Protein AF-A0A392S3N9-F1 (afdb_monomer_lite)

Structure (mmCIF, N/CA/C/O backbone):
data_AF-A0A392S3N9-F1
#
_entry.id   AF-A0A392S3N9-F1
#
loop_
_atom_site.group_PDB
_atom_site.id
_atom_site.type_symbol
_atom_site.label_atom_id
_atom_site.label_alt_id
_atom_site.label_comp_id
_atom_site.label_asym_id
_atom_site.label_entity_id
_atom_site.label_seq_id
_atom_site.pdbx_PDB_ins_code
_atom_site.Cartn_x
_atom_site.Cartn_y
_atom_site.Cartn_z
_atom_site.occupancy
_atom_site.B_iso_or_equiv
_atom_site.auth_seq_id
_atom_site.auth_comp_id
_atom_site.auth_asym_id
_atom_site.auth_atom_id
_atom_site.pdbx_PDB_model_num
ATOM 1 N N . SER A 1 1 ? -31.863 34.051 -0.425 1.00 58.84 1 SER A N 1
ATOM 2 C CA . SER A 1 1 ? -32.113 34.657 0.891 1.00 58.84 1 SER A CA 1
ATOM 3 C C . SER A 1 1 ? -33.252 33.914 1.541 1.00 58.84 1 SER A C 1
ATOM 5 O O . SER A 1 1 ? -34.318 33.857 0.941 1.00 58.84 1 SER A O 1
ATOM 7 N N . ASP A 1 2 ? -33.003 33.287 2.686 1.00 67.62 2 ASP A N 1
ATOM 8 C CA . ASP A 1 2 ? -34.047 32.641 3.481 1.00 67.62 2 ASP A CA 1
ATOM 9 C C . ASP A 1 2 ? -34.800 33.732 4.250 1.00 67.62 2 ASP A C 1
ATOM 11 O O . ASP A 1 2 ? -34.178 34.525 4.960 1.00 67.62 2 ASP A O 1
ATOM 15 N N . VAL A 1 3 ? -36.105 33.862 4.015 1.00 79.12 3 VAL A N 1
ATOM 16 C CA . VAL A 1 3 ? -36.933 34.880 4.672 1.00 79.12 3 VAL A CA 1
ATOM 17 C C . VAL A 1 3 ? -37.683 34.192 5.805 1.00 79.12 3 VAL A C 1
ATOM 19 O O . VAL A 1 3 ? -38.530 33.342 5.523 1.00 79.12 3 VAL A O 1
ATOM 22 N N . PRO A 1 4 ? -37.432 34.559 7.073 1.00 72.31 4 PRO A N 1
ATOM 23 C CA . PRO A 1 4 ? -38.157 33.981 8.193 1.00 72.31 4 PRO A CA 1
ATOM 24 C C . PRO A 1 4 ? -39.639 34.366 8.107 1.00 72.31 4 PRO A C 1
ATOM 26 O O . PRO A 1 4 ? -40.027 35.498 8.396 1.00 72.31 4 PRO A O 1
ATOM 29 N N . CYS A 1 5 ? -40.479 33.422 7.690 1.00 77.50 5 CYS A N 1
ATOM 30 C CA . CYS A 1 5 ? -41.926 33.592 7.641 1.00 77.50 5 CYS A CA 1
ATOM 31 C C . CYS A 1 5 ? -42.551 33.014 8.910 1.00 77.50 5 CYS A C 1
ATOM 33 O O . CYS A 1 5 ? -42.505 31.809 9.153 1.00 77.50 5 CYS A O 1
ATOM 35 N N . THR A 1 6 ? -43.170 33.872 9.719 1.00 79.44 6 THR A N 1
ATOM 36 C CA . THR A 1 6 ? -43.910 33.446 10.909 1.00 79.44 6 THR A CA 1
ATOM 37 C C . THR A 1 6 ? -45.356 33.122 10.544 1.00 79.44 6 THR A C 1
ATOM 39 O O . THR A 1 6 ? -46.025 33.844 9.798 1.00 79.44 6 THR A O 1
ATOM 42 N N . ARG A 1 7 ? -45.869 31.999 11.054 1.00 79.25 7 ARG A N 1
ATOM 43 C CA . ARG A 1 7 ? -47.257 31.598 10.808 1.00 79.25 7 ARG A CA 1
ATOM 44 C C . ARG A 1 7 ? -48.191 32.419 11.697 1.00 79.25 7 ARG A C 1
ATOM 46 O O . ARG A 1 7 ? -48.003 32.469 12.906 1.00 79.25 7 ARG A O 1
ATOM 53 N N . LYS A 1 8 ? -49.237 33.009 11.112 1.00 83.06 8 LYS A N 1
ATOM 54 C CA . LYS A 1 8 ? -50.208 33.852 11.841 1.00 83.06 8 LYS A CA 1
ATOM 55 C C . LYS A 1 8 ? -51.120 33.086 12.809 1.00 83.06 8 LYS A C 1
ATOM 57 O O . LYS A 1 8 ? -51.774 33.709 13.636 1.00 83.06 8 LYS A O 1
ATOM 62 N N . SER A 1 9 ? -51.185 31.759 12.710 1.00 83.31 9 SER A N 1
ATOM 63 C CA . SER A 1 9 ? -52.079 30.923 13.523 1.00 83.31 9 SER A CA 1
ATOM 64 C C . SER A 1 9 ? -51.286 29.919 14.378 1.00 83.31 9 SER A C 1
ATOM 66 O O . SER A 1 9 ? -50.206 29.494 13.949 1.00 83.31 9 SER A O 1
ATOM 68 N N . PRO A 1 10 ? -51.817 29.432 15.519 1.00 82.50 10 PRO A N 1
ATOM 69 C CA . PRO A 1 10 ? -51.187 28.390 16.351 1.00 82.50 10 PRO A CA 1
ATOM 70 C C . PRO A 1 10 ? -51.244 27.015 15.684 1.00 82.50 10 PRO A C 1
ATOM 72 O O . PRO A 1 10 ? -52.321 26.582 15.270 1.00 82.50 10 PRO A O 1
ATOM 75 N N . LEU A 1 11 ? -50.089 26.381 15.441 1.00 83.38 11 LEU A N 1
ATOM 76 C CA . LEU A 1 11 ? -50.040 25.044 14.831 1.00 83.38 11 LEU A CA 1
ATOM 77 C C . LEU A 1 11 ? -50.755 24.071 15.769 1.00 83.38 11 LEU A C 1
ATOM 79 O O . LEU A 1 11 ? -50.329 23.896 16.905 1.00 83.38 11 LEU A O 1
ATOM 83 N N . SER A 1 12 ? -51.848 23.476 15.301 1.00 82.25 12 SER A N 1
ATOM 84 C CA . SER A 1 12 ? -52.593 22.452 16.027 1.00 82.25 12 SER A CA 1
ATOM 85 C C . SER A 1 12 ? -52.456 21.129 15.289 1.00 82.25 12 SER A C 1
ATOM 87 O O . SER A 1 12 ? -52.649 21.081 14.073 1.00 82.25 12 SER A O 1
ATOM 89 N N . LEU A 1 13 ? -52.132 20.073 16.024 1.00 84.19 13 LEU A N 1
ATOM 90 C CA . LEU A 1 13 ? -52.120 18.708 15.512 1.00 84.19 13 LEU A CA 1
ATOM 91 C C . LEU A 1 13 ? -53.520 18.103 15.672 1.00 84.19 13 LEU A C 1
ATOM 93 O O . LEU A 1 13 ? -54.184 18.338 16.680 1.00 84.19 13 LEU A O 1
ATOM 97 N N . ASP A 1 14 ? -53.978 17.361 14.666 1.00 84.81 14 ASP A N 1
ATOM 98 C CA . ASP A 1 14 ? -55.232 16.605 14.736 1.00 84.81 14 ASP A CA 1
ATOM 99 C C . ASP A 1 14 ? -55.024 15.362 15.618 1.00 84.81 14 ASP A C 1
ATOM 101 O O . ASP A 1 14 ? -53.975 14.723 15.544 1.00 84.81 14 ASP A O 1
ATOM 105 N N . TYR A 1 15 ? -56.001 15.012 16.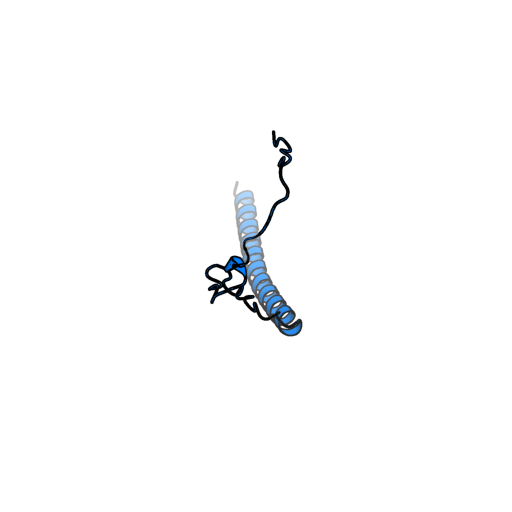457 1.00 81.69 15 TYR A N 1
ATOM 106 C CA . TYR A 1 15 ? -55.896 13.874 17.380 1.00 81.69 15 TYR A CA 1
ATOM 107 C C . TYR A 1 15 ? -55.756 12.533 16.645 1.00 81.69 15 TYR A C 1
ATOM 109 O O . TYR A 1 15 ? -55.124 11.618 17.165 1.00 81.69 15 TYR A O 1
ATOM 117 N N . ARG A 1 16 ? -56.235 12.447 15.395 1.00 79.06 16 ARG A N 1
ATOM 118 C CA . ARG A 1 16 ? -56.067 11.271 14.529 1.00 79.06 16 ARG A CA 1
ATOM 119 C C . ARG A 1 16 ? -54.609 10.980 14.172 1.00 79.06 16 ARG A C 1
ATOM 121 O O . ARG A 1 16 ? -54.311 9.898 13.691 1.00 79.06 16 ARG A O 1
ATOM 128 N N . LEU A 1 17 ? -53.691 11.921 14.404 1.00 73.81 17 LEU A N 1
ATOM 129 C CA . LEU A 1 17 ? -52.248 11.676 14.288 1.00 73.81 17 LEU A CA 1
ATOM 130 C C . LEU A 1 17 ? -51.688 10.804 15.418 1.00 73.81 17 LEU A C 1
ATOM 132 O O . LEU A 1 17 ? -50.538 10.389 15.336 1.00 73.81 17 LEU A O 1
ATOM 136 N N . PHE A 1 18 ? -52.461 10.584 16.481 1.00 76.19 18 PHE A N 1
ATOM 137 C CA . PHE A 1 18 ? -52.104 9.720 17.604 1.00 76.19 18 PHE A CA 1
ATOM 138 C C . PHE A 1 18 ? -52.974 8.456 17.657 1.00 76.19 18 PHE A C 1
ATOM 140 O O . PHE A 1 18 ? -52.776 7.611 18.529 1.00 76.19 18 PHE A O 1
ATOM 147 N N . GLU A 1 19 ? -53.942 8.332 16.747 1.00 79.25 19 GLU A N 1
ATOM 148 C CA . GLU A 1 19 ? -54.870 7.210 16.662 1.00 79.25 19 GLU A CA 1
ATOM 149 C C . GLU A 1 19 ? -54.599 6.425 15.371 1.00 79.25 19 GLU A C 1
ATOM 151 O O . GLU A 1 19 ? -54.793 6.930 14.267 1.00 79.25 19 GLU A O 1
ATOM 156 N N . GLY A 1 20 ? -54.175 5.167 15.504 1.00 69.75 20 GLY A N 1
ATOM 157 C CA . GLY A 1 20 ? -53.904 4.266 14.379 1.00 69.75 20 GLY A CA 1
ATOM 158 C C . GLY A 1 20 ? -52.471 3.727 14.353 1.00 69.75 20 GLY A C 1
ATOM 159 O O . GLY A 1 20 ? -51.581 4.214 15.045 1.00 69.75 20 G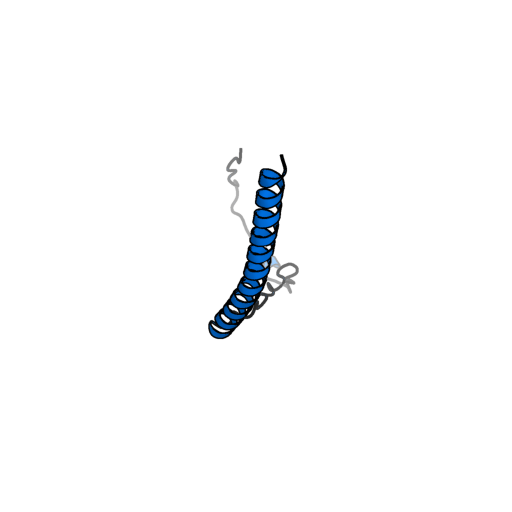LY A O 1
ATOM 160 N N . GLU A 1 21 ? -52.246 2.674 13.566 1.00 73.06 21 GLU A N 1
ATOM 161 C CA . GLU A 1 21 ? -50.915 2.103 13.341 1.00 73.06 21 GLU A CA 1
ATOM 162 C C . GLU A 1 21 ? -50.164 2.964 12.318 1.00 73.06 21 GLU A C 1
ATOM 164 O O . GLU A 1 21 ? -50.348 2.842 11.107 1.00 73.06 21 GLU A O 1
ATOM 169 N N . HIS A 1 22 ? -49.344 3.893 12.808 1.00 68.94 22 HIS A N 1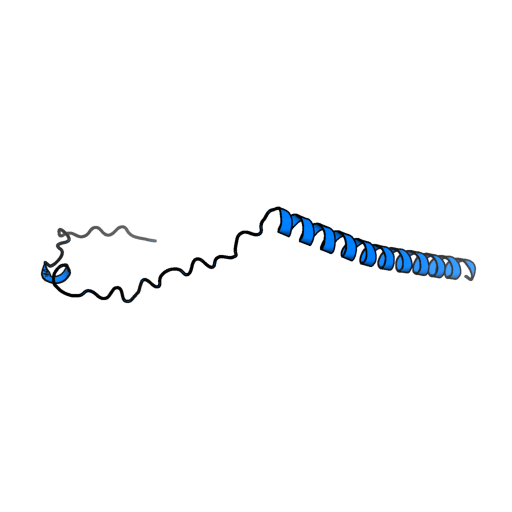
ATOM 170 C CA . HIS A 1 22 ? -48.462 4.690 11.964 1.00 68.94 22 HIS A CA 1
ATOM 171 C C . HIS A 1 22 ? -47.223 3.856 11.635 1.00 68.94 22 HIS A C 1
ATOM 173 O O . HIS A 1 22 ? -46.332 3.688 12.468 1.00 68.94 22 HIS A O 1
ATOM 179 N N . THR A 1 23 ? -47.160 3.301 10.426 1.00 66.06 23 THR A N 1
ATOM 180 C CA . THR A 1 23 ? -45.971 2.578 9.971 1.00 66.06 23 THR A CA 1
ATOM 181 C C . THR A 1 23 ? -44.782 3.535 9.935 1.00 66.06 23 THR A C 1
ATOM 183 O O . THR A 1 23 ? -44.836 4.584 9.291 1.00 66.06 23 THR A O 1
ATOM 186 N N . ALA A 1 24 ? -43.695 3.174 10.618 1.00 60.97 24 ALA A N 1
ATOM 187 C CA . ALA A 1 24 ? -42.414 3.873 10.555 1.00 60.97 24 ALA A CA 1
ATOM 188 C C . ALA A 1 24 ? -41.741 3.640 9.183 1.00 60.97 24 ALA A C 1
ATOM 190 O O . ALA A 1 24 ? -40.690 3.021 9.093 1.00 60.97 24 ALA A O 1
ATOM 191 N N . ASP A 1 25 ? -42.366 4.101 8.100 1.00 58.94 25 ASP A N 1
ATOM 192 C CA . ASP A 1 25 ? -42.055 3.713 6.711 1.00 58.94 25 ASP A CA 1
ATOM 193 C C . ASP A 1 25 ? -40.756 4.326 6.144 1.00 58.94 25 ASP A C 1
ATOM 195 O O . ASP A 1 25 ? -40.425 4.168 4.976 1.00 58.94 25 ASP A O 1
ATOM 199 N N . ILE A 1 26 ? -39.987 5.058 6.954 1.00 61.47 26 ILE A N 1
ATOM 200 C CA . ILE A 1 26 ? -38.805 5.795 6.469 1.00 61.47 26 ILE A CA 1
ATOM 201 C C . ILE A 1 26 ? -37.586 5.728 7.388 1.00 61.47 26 ILE A C 1
ATOM 203 O O . ILE A 1 26 ? -36.512 6.189 7.005 1.00 61.47 26 ILE A O 1
ATOM 207 N N . ALA A 1 27 ? -37.694 5.126 8.573 1.00 64.69 27 ALA A N 1
ATOM 208 C CA . ALA A 1 27 ? -36.534 4.926 9.434 1.00 64.69 27 ALA A CA 1
ATOM 209 C C . ALA A 1 27 ? -35.969 3.523 9.201 1.00 64.69 27 ALA A C 1
ATOM 211 O O . ALA A 1 27 ? -36.220 2.600 9.974 1.00 64.69 27 ALA A O 1
ATOM 212 N N . THR A 1 28 ? -35.183 3.353 8.135 1.00 65.94 28 THR A N 1
ATOM 213 C CA . THR A 1 28 ? -34.282 2.198 8.063 1.00 65.94 28 THR A CA 1
ATOM 214 C C . THR A 1 28 ? -33.400 2.226 9.313 1.00 65.94 28 THR A C 1
ATOM 216 O O . THR A 1 28 ? -32.773 3.266 9.553 1.00 65.94 28 THR A O 1
ATOM 219 N N . PRO A 1 29 ? -33.317 1.148 10.118 1.00 63.66 29 PRO A N 1
ATOM 220 C CA . PRO A 1 29 ? -32.302 1.078 11.154 1.00 63.66 29 PRO A CA 1
ATOM 221 C C . PRO A 1 29 ? -30.969 1.271 10.444 1.00 63.66 29 PRO A C 1
ATOM 223 O O . PRO A 1 29 ? -30.640 0.523 9.522 1.00 63.66 29 PRO A O 1
ATOM 226 N N . SER A 1 30 ? -30.252 2.332 10.811 1.00 65.06 30 SER A N 1
ATOM 227 C CA . SER A 1 30 ? -28.892 2.531 10.340 1.00 65.06 30 SER A CA 1
ATOM 228 C C . SER A 1 30 ? -28.144 1.267 10.725 1.00 65.06 30 SER A C 1
ATOM 230 O O . SER A 1 30 ? -27.931 1.005 11.912 1.00 65.06 30 SER A O 1
ATOM 232 N N . VAL A 1 31 ? -27.837 0.429 9.733 1.00 61.25 31 VAL A N 1
ATOM 233 C CA . VAL A 1 31 ? -26.873 -0.647 9.893 1.00 61.25 31 VAL A CA 1
ATOM 234 C C . VAL A 1 31 ? -25.589 0.093 10.188 1.00 61.25 31 VAL A C 1
ATOM 236 O O . VAL A 1 31 ? -24.896 0.564 9.289 1.00 61.25 31 VAL A O 1
ATOM 239 N N . GLN A 1 32 ? -25.327 0.272 11.477 1.00 60.78 32 GLN A N 1
ATOM 240 C CA . GLN A 1 32 ? -24.037 0.663 11.978 1.00 60.78 32 GLN A CA 1
ATOM 241 C C . GLN A 1 32 ? -23.155 -0.500 11.563 1.00 60.78 32 GLN A C 1
ATOM 243 O O . GLN A 1 32 ? -23.116 -1.526 12.238 1.00 60.78 32 GLN A O 1
ATOM 248 N N . GLN A 1 33 ? -22.589 -0.396 10.355 1.00 62.31 33 GLN A N 1
ATOM 249 C CA . GLN A 1 33 ? -21.647 -1.364 9.848 1.00 62.31 33 GLN A CA 1
ATOM 250 C C . GLN A 1 33 ? -20.613 -1.449 10.948 1.00 62.31 33 GLN A C 1
ATOM 252 O O . GLN A 1 33 ? -19.879 -0.495 11.213 1.00 62.31 33 GLN A O 1
ATOM 257 N N . THR A 1 34 ? -20.620 -2.573 11.651 1.00 55.31 34 THR A N 1
ATOM 258 C CA . THR A 1 34 ? -19.523 -2.942 12.508 1.00 55.31 34 THR A CA 1
ATOM 259 C C . THR A 1 34 ? -18.403 -3.249 11.528 1.00 55.31 34 THR A C 1
ATOM 261 O O . THR A 1 34 ? -18.123 -4.405 11.223 1.00 55.31 34 THR A O 1
ATOM 264 N N . SER A 1 35 ? -17.770 -2.205 10.993 1.00 60.00 35 SER A N 1
ATOM 265 C CA . SER A 1 35 ? -16.333 -2.231 10.800 1.00 60.00 35 SER A CA 1
ATOM 266 C C . SER A 1 35 ? -15.816 -2.554 12.188 1.00 60.00 35 SER A C 1
ATOM 268 O O . SER A 1 35 ? -15.705 -1.669 13.035 1.00 60.00 35 SER A O 1
ATOM 270 N N . GLY A 1 36 ? -15.744 -3.856 12.485 1.00 63.94 36 GLY A N 1
ATOM 271 C CA . GLY A 1 36 ? -15.384 -4.358 13.794 1.00 63.94 36 GLY A CA 1
ATOM 272 C C . GLY A 1 36 ? -14.082 -3.670 14.124 1.00 63.94 36 GLY A C 1
ATOM 273 O O . GLY A 1 36 ? -13.138 -3.798 13.349 1.00 63.94 36 GLY A O 1
ATOM 274 N N . SER A 1 37 ? -14.093 -2.840 15.170 1.00 75.31 37 SER A N 1
ATOM 275 C CA . SER A 1 37 ? -12.929 -2.047 15.546 1.00 75.31 37 SER A CA 1
ATOM 276 C C . SER A 1 37 ? -11.744 -2.997 15.581 1.00 75.31 37 SER A C 1
ATOM 278 O O . SER A 1 37 ? -11.733 -3.910 16.411 1.00 75.31 37 SER A O 1
ATOM 280 N N . LEU A 1 38 ? -10.800 -2.826 14.649 1.00 81.50 38 LEU A N 1
ATOM 281 C CA . LEU A 1 38 ? -9.606 -3.655 14.622 1.00 81.50 38 LEU A CA 1
ATOM 282 C C . LEU A 1 38 ? -8.971 -3.535 15.998 1.00 81.50 38 LEU A C 1
ATOM 284 O O . LEU A 1 38 ? -8.825 -2.442 16.554 1.00 81.50 38 LEU A O 1
ATOM 288 N N . THR A 1 39 ? -8.666 -4.678 16.594 1.00 92.62 39 THR A N 1
ATOM 289 C CA . THR A 1 39 ? -7.937 -4.659 17.852 1.00 92.62 39 THR A CA 1
ATOM 290 C C . THR A 1 39 ? -6.563 -4.055 17.583 1.00 92.62 39 THR A C 1
ATOM 292 O O . THR A 1 39 ? -5.986 -4.251 16.514 1.00 92.62 39 THR A O 1
ATOM 295 N N . ILE A 1 40 ? -5.995 -3.364 18.572 1.00 94.94 40 ILE A N 1
ATOM 296 C CA . ILE A 1 40 ? -4.645 -2.785 18.461 1.00 94.94 40 ILE A CA 1
ATOM 297 C C . ILE A 1 40 ? -3.626 -3.845 18.000 1.00 94.94 40 ILE A C 1
ATOM 299 O O . ILE A 1 40 ? -2.735 -3.546 17.216 1.00 94.94 40 ILE A O 1
ATOM 303 N N . LYS A 1 41 ? -3.794 -5.108 18.421 1.00 96.31 41 LYS A N 1
ATOM 304 C CA . LYS A 1 41 ? -2.938 -6.227 17.998 1.00 96.31 41 LYS A CA 1
ATOM 305 C C . LYS A 1 41 ? -3.019 -6.516 16.497 1.00 96.31 41 LYS A C 1
ATOM 307 O O . LYS A 1 41 ? -1.990 -6.779 15.891 1.00 96.31 41 LYS A O 1
ATOM 312 N N . GLN A 1 42 ? -4.217 -6.474 15.913 1.00 95.38 42 GLN A N 1
ATOM 313 C CA . GLN A 1 42 ? -4.402 -6.661 14.470 1.00 95.38 42 GLN A CA 1
ATOM 314 C C . GLN A 1 42 ? -3.774 -5.507 13.693 1.00 95.38 42 GLN A C 1
ATOM 316 O O . GLN A 1 42 ? -3.036 -5.751 12.749 1.00 95.38 42 GLN A O 1
ATOM 321 N N . MET A 1 43 ? -3.975 -4.270 14.159 1.00 96.81 43 MET A N 1
ATOM 322 C CA . MET A 1 43 ? -3.356 -3.099 13.536 1.00 96.81 43 MET A CA 1
ATOM 323 C C . MET A 1 43 ? -1.825 -3.181 13.555 1.00 96.81 43 MET A C 1
ATOM 325 O O . MET A 1 43 ? -1.189 -2.864 12.560 1.00 96.81 43 MET A O 1
ATOM 329 N N . ILE A 1 44 ? -1.226 -3.623 14.666 1.00 97.31 44 ILE A N 1
ATOM 330 C CA . ILE A 1 44 ? 0.231 -3.803 14.754 1.00 97.31 44 ILE A CA 1
ATOM 331 C C . ILE A 1 44 ? 0.705 -4.860 13.754 1.00 97.31 44 ILE A C 1
ATOM 333 O O . ILE A 1 44 ? 1.624 -4.582 12.994 1.00 97.31 44 ILE A O 1
ATOM 337 N N . ALA A 1 45 ? 0.063 -6.031 13.715 1.00 97.56 45 ALA A N 1
ATOM 338 C CA . ALA A 1 45 ? 0.462 -7.110 12.812 1.00 97.56 45 ALA A CA 1
ATOM 339 C C . ALA A 1 45 ? 0.368 -6.700 11.332 1.00 97.56 45 ALA A C 1
ATOM 341 O O . ALA A 1 45 ? 1.280 -6.974 10.558 1.00 97.56 45 ALA A O 1
ATOM 342 N N . GLU A 1 46 ? -0.704 -6.001 10.944 1.00 96.94 46 GLU A N 1
ATOM 343 C CA . GLU A 1 46 ? -0.858 -5.477 9.582 1.00 96.94 46 GLU A CA 1
ATOM 344 C C . GLU A 1 46 ? 0.231 -4.449 9.241 1.00 96.94 46 GLU A C 1
ATOM 346 O O . GLU A 1 46 ? 0.796 -4.482 8.150 1.00 96.94 46 GLU A O 1
ATOM 351 N N . LEU A 1 47 ? 0.569 -3.553 10.174 1.00 98.12 47 LEU A N 1
ATOM 352 C CA . LEU A 1 47 ? 1.627 -2.563 9.959 1.00 98.12 47 LEU A CA 1
ATOM 353 C C . LEU A 1 47 ? 3.024 -3.195 9.889 1.00 98.12 47 LEU A C 1
ATOM 355 O O . LEU A 1 47 ? 3.856 -2.726 9.113 1.00 98.12 47 LEU A O 1
ATOM 359 N N . GLU A 1 48 ? 3.294 -4.245 10.667 1.00 98.44 48 GLU A N 1
ATOM 360 C CA . GLU A 1 48 ? 4.547 -5.008 10.591 1.00 98.44 48 GLU A CA 1
ATOM 361 C C . GLU A 1 48 ? 4.701 -5.706 9.233 1.00 98.44 48 GLU A C 1
ATOM 363 O O . GLU A 1 48 ? 5.769 -5.617 8.624 1.00 98.44 48 GLU A O 1
ATOM 368 N N . ASP A 1 49 ? 3.634 -6.332 8.729 1.00 98.25 49 ASP A N 1
ATOM 369 C CA . ASP A 1 49 ? 3.618 -6.996 7.420 1.00 98.25 49 ASP A CA 1
ATOM 370 C C . ASP A 1 49 ? 3.865 -6.002 6.274 1.00 98.25 49 ASP A C 1
ATOM 372 O O . ASP 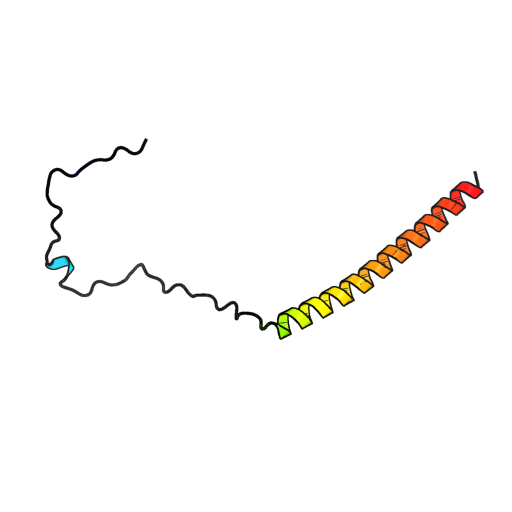A 1 49 ? 4.777 -6.179 5.462 1.00 98.25 49 ASP A O 1
ATOM 376 N N . VAL A 1 50 ? 3.135 -4.880 6.272 1.00 98.06 50 VAL A N 1
ATOM 377 C CA . VAL A 1 50 ? 3.321 -3.806 5.283 1.00 98.06 50 VAL A CA 1
ATOM 378 C C . VAL A 1 50 ? 4.732 -3.217 5.357 1.00 98.06 50 VAL A C 1
ATOM 380 O O . VAL A 1 50 ? 5.342 -2.942 4.324 1.00 98.06 50 VAL A O 1
ATOM 383 N N . SER A 1 51 ? 5.281 -3.035 6.560 1.00 98.50 51 SER A N 1
ATOM 384 C CA . SER A 1 51 ? 6.650 -2.543 6.746 1.00 98.50 51 SER A CA 1
ATOM 385 C C . SER A 1 51 ? 7.687 -3.482 6.117 1.00 98.50 51 SER A C 1
ATOM 387 O O . SER A 1 51 ? 8.592 -3.023 5.414 1.00 98.50 51 SER A O 1
ATOM 389 N N . ALA A 1 52 ? 7.534 -4.797 6.302 1.00 98.31 52 ALA A N 1
ATOM 390 C CA . ALA A 1 52 ? 8.429 -5.795 5.719 1.00 98.31 52 ALA A CA 1
ATOM 391 C C . ALA A 1 52 ? 8.363 -5.811 4.181 1.00 98.31 52 ALA A C 1
ATOM 393 O O . ALA A 1 52 ? 9.402 -5.773 3.516 1.00 98.31 52 ALA A O 1
ATOM 394 N N . ASP A 1 53 ? 7.154 -5.799 3.616 1.00 98.31 53 ASP A N 1
ATOM 395 C CA . ASP A 1 53 ? 6.933 -5.759 2.166 1.00 98.31 53 ASP A CA 1
ATOM 396 C C . ASP A 1 53 ? 7.511 -4.486 1.523 1.00 98.31 53 ASP A C 1
ATOM 398 O O . ASP A 1 53 ? 8.189 -4.541 0.489 1.00 98.31 53 ASP A O 1
ATOM 402 N N . MET A 1 54 ? 7.315 -3.327 2.158 1.00 98.06 54 MET A N 1
ATOM 403 C CA . MET A 1 54 ? 7.941 -2.082 1.710 1.00 98.06 54 MET A CA 1
ATOM 404 C C . MET A 1 54 ? 9.469 -2.160 1.760 1.00 98.06 54 MET A C 1
ATOM 406 O O . MET A 1 54 ? 10.125 -1.673 0.840 1.00 98.06 54 MET A O 1
ATOM 410 N N . GLY A 1 55 ? 10.041 -2.799 2.784 1.00 98.31 55 GLY A N 1
ATOM 411 C CA . GLY A 1 55 ? 11.482 -3.035 2.879 1.00 98.31 55 GLY A CA 1
ATOM 412 C C . GLY A 1 55 ? 12.034 -3.827 1.688 1.00 98.31 55 GLY A C 1
ATOM 413 O O . GLY A 1 55 ? 13.043 -3.435 1.098 1.00 98.31 55 GLY A O 1
ATOM 414 N N . GLU A 1 56 ? 11.346 -4.893 1.267 1.00 97.88 56 GLU A N 1
ATOM 415 C CA . GLU A 1 56 ? 11.731 -5.668 0.078 1.00 97.88 56 GLU A CA 1
ATOM 416 C C . GLU A 1 56 ? 11.647 -4.824 -1.203 1.00 97.88 56 GLU A C 1
ATOM 418 O O . GLU A 1 56 ? 12.558 -4.842 -2.040 1.00 97.88 56 GLU A O 1
ATOM 423 N N . LYS A 1 57 ? 10.563 -4.055 -1.363 1.00 98.25 57 LYS A N 1
ATOM 424 C CA . LYS A 1 57 ? 10.395 -3.147 -2.505 1.00 98.25 57 LYS A CA 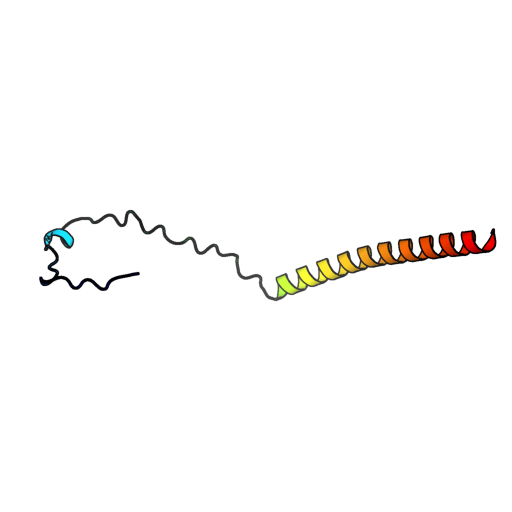1
ATOM 425 C C . LYS A 1 57 ? 11.499 -2.088 -2.547 1.00 98.25 57 LYS A C 1
ATOM 427 O O . LYS A 1 57 ? 12.034 -1.828 -3.625 1.00 98.25 57 LYS A O 1
ATOM 432 N N . ASN A 1 58 ? 11.886 -1.539 -1.398 1.00 98.38 58 ASN A N 1
ATOM 433 C CA . ASN A 1 58 ? 12.953 -0.547 -1.312 1.00 98.38 58 ASN A CA 1
ATOM 434 C C . ASN A 1 58 ? 14.310 -1.134 -1.726 1.00 98.38 58 ASN A C 1
ATOM 436 O O . ASN A 1 58 ? 15.015 -0.535 -2.532 1.00 98.38 58 ASN A O 1
ATOM 440 N N . ALA A 1 59 ? 14.625 -2.361 -1.298 1.00 98.31 59 ALA A N 1
ATOM 441 C CA . ALA A 1 59 ? 15.855 -3.043 -1.708 1.00 98.31 59 ALA A CA 1
ATOM 442 C C . ALA A 1 59 ? 15.939 -3.265 -3.234 1.00 98.31 59 ALA A C 1
ATOM 444 O O . ALA A 1 59 ? 17.019 -3.186 -3.825 1.00 98.31 59 ALA A O 1
ATOM 445 N N . LYS A 1 60 ? 14.804 -3.526 -3.901 1.00 98.38 60 LYS A N 1
ATOM 446 C CA . LYS A 1 60 ? 14.753 -3.626 -5.372 1.00 98.38 60 LYS A CA 1
ATOM 447 C C . LYS A 1 60 ? 15.049 -2.283 -6.036 1.00 98.38 60 LYS A C 1
ATOM 449 O O . LYS A 1 60 ? 15.795 -2.254 -7.012 1.00 98.38 60 LYS A O 1
ATOM 454 N N . ILE A 1 61 ? 14.492 -1.195 -5.506 1.00 98.56 61 ILE A N 1
ATOM 455 C CA . ILE A 1 61 ? 14.742 0.165 -5.999 1.00 98.56 61 ILE A CA 1
ATOM 456 C C . ILE A 1 61 ? 16.227 0.516 -5.853 1.00 98.56 61 ILE A C 1
ATOM 458 O O . ILE A 1 61 ? 16.850 0.908 -6.839 1.00 98.56 61 ILE A O 1
ATOM 462 N N . ASP A 1 62 ? 16.819 0.281 -4.680 1.00 98.62 62 ASP A N 1
ATOM 463 C CA . ASP A 1 62 ? 18.241 0.547 -4.424 1.00 98.62 62 ASP A CA 1
ATOM 464 C C . ASP A 1 62 ? 19.152 -0.203 -5.404 1.00 98.62 62 ASP A C 1
ATOM 466 O O . ASP A 1 62 ? 20.148 0.337 -5.891 1.00 98.62 62 ASP A O 1
ATOM 470 N N . ARG A 1 63 ? 18.792 -1.446 -5.746 1.00 98.38 63 ARG A N 1
ATOM 471 C CA . ARG A 1 63 ? 19.526 -2.242 -6.734 1.00 98.38 63 ARG A CA 1
ATOM 472 C C . ARG A 1 63 ? 19.470 -1.633 -8.133 1.00 98.38 63 ARG A C 1
ATOM 474 O O . ARG A 1 63 ? 20.486 -1.628 -8.823 1.00 98.38 63 ARG A O 1
ATOM 481 N N . VAL A 1 64 ? 18.305 -1.146 -8.559 1.00 98.44 64 VAL A N 1
ATOM 482 C CA . VAL A 1 64 ? 18.148 -0.490 -9.868 1.00 98.44 64 VAL A CA 1
ATOM 483 C C . VAL A 1 64 ? 18.948 0.809 -9.908 1.00 98.44 64 VAL A C 1
ATOM 485 O O . VAL A 1 64 ? 19.661 1.039 -10.878 1.00 98.44 64 VAL A O 1
ATOM 488 N N . ILE A 1 65 ? 18.912 1.610 -8.838 1.00 98.31 65 ILE A N 1
ATOM 489 C CA . ILE A 1 65 ? 19.716 2.837 -8.729 1.00 98.31 65 ILE A CA 1
ATOM 490 C C . ILE A 1 65 ? 21.209 2.518 -8.875 1.00 98.31 65 ILE A C 1
ATOM 492 O O . ILE A 1 65 ? 21.896 3.159 -9.665 1.00 98.31 65 ILE A O 1
ATOM 496 N N . GLN A 1 66 ? 21.714 1.500 -8.171 1.00 97.75 66 GLN A N 1
ATOM 497 C CA . GLN A 1 66 ? 23.116 1.083 -8.290 1.00 97.75 66 GLN A CA 1
ATOM 498 C C . GLN A 1 66 ? 23.486 0.645 -9.708 1.00 97.75 66 GLN A C 1
ATOM 500 O O . GLN A 1 66 ? 24.540 1.036 -10.201 1.00 97.75 66 GLN A O 1
ATOM 505 N N . ALA A 1 67 ? 22.627 -0.136 -10.368 1.00 97.50 67 ALA A N 1
ATOM 506 C CA . ALA A 1 67 ? 22.866 -0.571 -11.740 1.00 97.50 67 ALA A CA 1
ATOM 507 C C . ALA A 1 67 ? 22.936 0.620 -12.710 1.00 97.50 67 ALA A C 1
ATOM 509 O O . ALA A 1 67 ? 23.873 0.703 -13.499 1.00 97.50 67 ALA A O 1
ATOM 510 N N . LEU A 1 68 ? 22.003 1.570 -12.595 1.00 97.62 68 LEU A N 1
ATOM 511 C CA . LEU A 1 68 ? 21.972 2.768 -13.436 1.00 97.62 68 LEU A CA 1
ATOM 512 C C . LEU A 1 68 ? 23.179 3.682 -13.195 1.00 97.62 68 LEU A C 1
ATOM 514 O O . LEU A 1 68 ? 23.748 4.196 -14.150 1.00 97.62 68 LEU A O 1
ATOM 518 N N . MET A 1 69 ? 23.629 3.843 -11.946 1.00 95.25 69 MET A N 1
ATOM 519 C CA . MET A 1 69 ? 24.864 4.585 -11.661 1.00 95.25 69 MET A CA 1
ATOM 520 C C . MET A 1 69 ? 26.093 3.922 -12.296 1.00 95.25 69 MET A C 1
ATOM 522 O O . MET A 1 69 ? 26.998 4.618 -12.746 1.00 95.25 69 MET A O 1
ATOM 526 N N . MET A 1 70 ? 26.170 2.587 -12.309 1.00 93.12 70 MET A N 1
ATOM 527 C CA . MET A 1 70 ? 27.281 1.883 -12.963 1.00 93.12 70 MET A CA 1
ATOM 528 C C . MET A 1 70 ? 27.251 2.070 -14.482 1.00 93.12 70 MET A C 1
ATOM 530 O O . MET A 1 70 ? 28.307 2.248 -15.079 1.00 93.12 70 MET A O 1
ATOM 534 N N . GLU A 1 71 ? 26.062 2.053 -15.086 1.00 91.69 71 GLU A N 1
ATOM 535 C CA . GLU A 1 71 ? 25.862 2.324 -16.513 1.00 91.69 71 GLU A CA 1
ATOM 536 C C . GLU A 1 71 ? 26.268 3.758 -16.880 1.00 91.69 71 GLU A C 1
ATOM 538 O O . GLU A 1 71 ? 27.094 3.944 -17.769 1.00 91.69 71 GLU A O 1
ATOM 543 N N . GLU A 1 72 ? 25.779 4.759 -16.141 1.00 88.81 72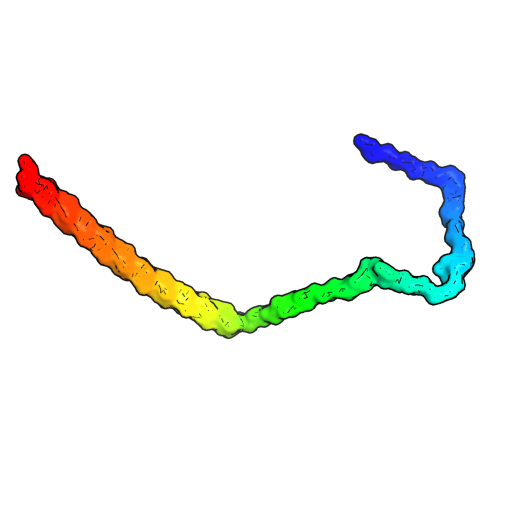 GLU A N 1
ATOM 544 C CA . GLU A 1 72 ? 26.126 6.173 -16.349 1.00 88.81 72 GLU A CA 1
ATOM 545 C C . GLU A 1 72 ? 27.641 6.406 -16.257 1.00 88.81 72 GLU A C 1
ATOM 547 O O . GLU A 1 72 ? 28.240 7.030 -17.130 1.00 88.81 72 GLU A O 1
ATOM 552 N N . ASN A 1 73 ? 28.290 5.870 -15.220 1.00 82.62 73 ASN A N 1
ATOM 553 C CA . ASN A 1 73 ? 29.729 6.056 -15.032 1.00 82.62 73 ASN A CA 1
ATOM 554 C C . ASN A 1 73 ? 30.575 5.298 -16.070 1.00 82.62 73 ASN A C 1
ATOM 556 O O . ASN A 1 73 ? 31.710 5.699 -16.326 1.00 82.62 73 ASN A O 1
ATOM 560 N N . ALA A 1 74 ? 30.060 4.209 -16.648 1.00 74.06 74 ALA A N 1
ATOM 561 C CA . ALA A 1 74 ? 30.730 3.499 -17.735 1.00 74.06 74 ALA A CA 1
ATOM 562 C C . ALA A 1 74 ? 30.647 4.275 -19.060 1.00 74.06 74 ALA A C 1
ATOM 564 O O . ALA A 1 74 ? 31.623 4.298 -19.803 1.00 74.06 74 ALA A O 1
ATOM 565 N N . ASP A 1 75 ? 29.529 4.957 -19.322 1.00 62.91 75 ASP A N 1
ATOM 566 C CA . ASP A 1 75 ? 29.328 5.789 -20.518 1.00 62.91 75 ASP A CA 1
ATOM 567 C C . ASP A 1 75 ? 30.251 7.024 -20.522 1.00 62.91 75 ASP A C 1
ATOM 569 O O . ASP A 1 75 ? 30.861 7.359 -21.534 1.00 62.91 75 ASP A O 1
ATOM 573 N N . VAL A 1 76 ? 30.466 7.640 -19.352 1.00 64.19 76 VAL A N 1
ATOM 574 C CA . VAL A 1 76 ? 31.377 8.793 -19.182 1.00 64.19 76 VAL A CA 1
ATOM 575 C C . VAL A 1 76 ? 32.857 8.430 -19.391 1.00 64.19 76 VAL A C 1
ATOM 577 O O . VAL A 1 76 ? 33.666 9.305 -19.688 1.00 64.19 76 VAL A O 1
ATOM 580 N N . ALA A 1 77 ? 33.240 7.161 -19.235 1.00 60.84 77 ALA A N 1
ATOM 581 C CA . ALA A 1 77 ? 34.629 6.723 -19.389 1.00 60.84 77 ALA A CA 1
ATOM 582 C C . ALA A 1 77 ? 35.026 6.413 -20.848 1.00 60.84 77 ALA A C 1
ATOM 584 O O . ALA A 1 77 ? 36.219 6.301 -21.134 1.00 60.84 77 ALA A O 1
ATOM 585 N N . GLU A 1 78 ? 34.053 6.277 -21.754 1.00 56.44 78 GLU A N 1
ATOM 586 C CA . GLU A 1 78 ? 34.253 5.864 -23.154 1.00 56.44 78 GLU A CA 1
ATOM 587 C C . GLU A 1 78 ? 34.055 7.015 -24.174 1.00 56.44 78 GLU A C 1
ATOM 589 O O . GLU A 1 78 ? 34.181 6.785 -25.380 1.00 56.44 78 GLU A O 1
ATOM 594 N N . GLY A 1 79 ? 33.780 8.249 -23.720 1.00 48.59 79 GLY A N 1
ATOM 595 C CA . GLY A 1 79 ? 33.633 9.463 -24.550 1.00 48.59 79 GLY A CA 1
ATOM 596 C C . GLY A 1 79 ? 34.764 10.474 -24.384 1.00 48.59 79 GLY A C 1
ATOM 597 O O . GLY A 1 79 ? 35.144 11.093 -25.406 1.00 48.59 79 GLY A O 1
#

Organism: NCBI:txid97028

Secondary structure (DSSP, 8-state):
-------SS-----GGGSSS----TT-------------HHHHHHHHHHHHHHHHHHHHHHHHHHHHHHHHHHHHHT--

Sequence (79 aa):
SDVPCTRKSPLSLDYRLFEGEHTADIATPSVQQTSGSLTIKQMIAELEDVSADMGEKNAKIDRVIQALMMEENADVAEG

pLDDT: mean 81.94, std 15.03, range [48.59, 98.62]

Foldseek 3Di:
DDDDDDDPDDDDDDCVVVPDDDPPVPDDPPPPPCPPPPDPVNVVVVVVVVVVVVVVVVVVVVVVVVVVVVVVVVVVVPD

Radius of gyration: 34.31 Å; chains: 1; bounding box: 91×42×43 Å

=== Feature glossary ===
The record interleaves many kinds of information about one protein. Here is each kind framed as the question it answers.

Q: What does the local fold look like, residue by residue?
A: A 3Di character summarizes, for each residue, the relative orientation of the Cα frame of its nearest spatial neighbor. Because it encodes fold topology rather than chemistry, 3Di alignments detect remote structural similarity that sequence alignment misses.

Q: Which residues are in helices, strands, or loops?
A: Secondary structure is the local, repeating backbone conformation. DSSP classifies it into eight states by reading the hydrogen-bond network: three helix types (H, G, I), two β types (E, B), two non-regular types (T, S), and unstructured coil (-).

Q: How big and how compact is the whole molecule?
A: Three whole-structure scalars: the radius of gyration (RMS distance of Cα from centroid, in Å), the count of Cα–Cα contacts (pairs closer than 8 Å and separated by more than four residues in sequence — i.e. tertiary, not local, contacts), and the bounding-box dimensions. Together they distinguish compact globular folds from extended fibres or disordered chains.

Q: How confident is the AlphaFold model at each residue?
A: For AlphaFold models, the B-factor field carries pLDDT — the model's own estimate of local accuracy on a 0–100 scale. Regions with pLDDT<50 should be treated as essentially unmodeled; they often correspond to intrinsically disordered segments.

Q: What family and function is it annotated with?
A: Functional annotations link the protein to curated databases. InterPro entries identify conserved domains and families by matching the sequence against member-database signatures (Pfam, PROSITE, CDD, …). Gene Ontology (GO) terms describe molecular function, biological process, and cellular component in a controlled vocabulary. CATH places the structure in a hierarchical fold classification (Class/Architecture/Topology/Homologous-superfamily). The organism is the source species.

Q: What known structures does this most resemble?
A: Nearest PDB neighbors are the top structural matches found by Foldseek when searching this structure against the entire Protein Data Bank. Each hit reports a TM-score (0 to 1; >0.5 almost always implies the same fold) and an E-value. These are *structural* homologs — they may share no detectable sequence similarity.

Q: Which residues are buried vs exposed?
A: Solvent-accessible surface area (SASA) is the area in Å² traced out by the centre of a 1.4 Å probe sphere (a water molecule) rolled over the protein's van der Waals surface (Shrake–Rupley / Lee–Richards construction). Buried residues have near-zero SASA; fully exposed residues can exceed 200 Å². The total SASA scales roughly with the number of surface residues.

Q: What are the backbone torsion angles?
A: φ (phi) and ψ (psi) are the two rotatable backbone dihedrals per residue: φ is the C(i-1)–N–Cα–C torsion, ψ is the N–Cα–C–N(i+1) torsion, both in degrees on (−180°, 180°]. α-helical residues cluster near (−60°, −45°); β-strand residues near (−120°, +130°). A Ramachandran plot is simply a scatter of (φ, ψ) for every residue.

Q: Are the domains correctly placed relative to each other?
A: Predicted aligned error is AlphaFold's pairwise confidence. Unlike pLDDT (per-residue), PAE is per-residue-pair and captures whether two parts of the structure are correctly placed relative to each other. Units are ångströms of expected positional error.

Q: What if only a Cα trace is available?
A: P-SEA three-state annotation labels each residue as helix, strand, or coil based purely on the geometry of the Cα trace. It serves as a fallback when the full backbone (and thus DSSP) is unavailable.

Q: What is the amino-acid chain?
A: This is the polypeptide sequence — one letter per residue, N-terminus first. Length ranges from a few dozen residues for small domains to over a thousand for large multi-domain proteins.

Q: What do the rendered images show?
A: The six renders are orthographic views along the three Cartesian axes in both directions. Representation (cartoon, sticks, or surface) and color scheme (sequence-rainbow or by-chain) vary across proteins so the training set covers all the common visualization conventions.

Q: What do the diagnostic plots show?
A: Plot images: a contact map (which residues are close in 3D, as an N×N binary image), a Ramachandran scatter (backbone torsion angles, revealing secondary-structure composition at a glance), and — for AlphaFold structures — a PAE heatmap (pairwise prediction confidence).

Q: How mobile is each atom in the crystal?
A: B-factor (Debye–Waller factor) reflects atomic displacement in the crystal lattice. It is an experimental observable (units Å²), not a prediction; low values mean the atom is pinned down, high values mean it moves or is heterogeneous across the crystal.

Q: Where is each backbone atom in 3D?
A: The mmCIF table is the protein's shape written out atom by atom. For each backbone N, Cα, C, and carbonyl O, it records an (x, y, z) coordinate triple in Å plus the residue type, chain letter, and residue number.